Protein AF-A0A226Q941-F1 (afdb_monomer)

Foldseek 3Di:
DLVLLLQLLVLCLVVPPLLLVLCVVLCVVVSVVLVVQVVVHSVSNSVVCVVVVVSSVVSSVSCVVSVSGD

Solvent-accessible surface area (backbone atoms only — not comparable to full-atom values): 3931 Å² total; per-residue (Å²): 110,69,71,58,45,53,52,50,49,50,35,36,66,74,48,36,70,62,40,49,61,54,32,43,77,78,39,52,92,45,40,67,63,50,52,55,23,50,74,69,31,69,71,43,33,44,50,51,43,63,80,43,49,88,50,49,62,61,43,49,52,33,34,36,77,68,72,62,51,134

pLDDT: mean 96.09, std 2.67, range [81.25, 98.06]

Organism: NCBI:txid33938

Radius of gyration: 10.37 Å; Cα contacts (8 Å, |Δi|>4): 54; chains: 1; bounding box: 25×21×24 Å

Mean predicted aligned error: 2.07 Å

Secondary structure (DSSP, 8-state):
-HHHHHHHHHHHHHHTHHHHHHHHHHHGGGHHHHHHHHHH-HHHHHHHHHHTGGGHHHHHHHHHHTTS--

Structure (mmCIF, N/CA/C/O backbone):
data_AF-A0A226Q941-F1
#
_entry.id   AF-A0A226Q941-F1
#
loop_
_atom_site.group_PDB
_atom_site.id
_atom_site.type_symbol
_atom_site.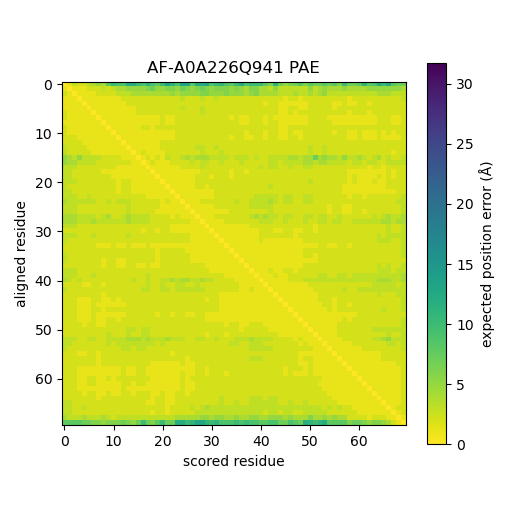label_atom_id
_atom_site.label_alt_id
_atom_site.label_comp_id
_atom_site.label_asym_id
_atom_site.label_entity_id
_atom_site.label_seq_id
_atom_site.pdbx_PDB_ins_code
_atom_site.Cartn_x
_atom_site.Cartn_y
_atom_site.Cartn_z
_atom_site.occupancy
_atom_site.B_iso_or_equiv
_atom_site.auth_seq_id
_atom_site.auth_comp_id
_atom_site.auth_asym_id
_atom_site.auth_atom_id
_atom_site.pdbx_PDB_model_num
ATOM 1 N N . MET A 1 1 ? -6.188 3.318 -14.511 1.00 81.25 1 MET A N 1
ATOM 2 C CA . MET A 1 1 ? -5.078 2.752 -13.712 1.00 81.25 1 MET A CA 1
ATOM 3 C C . MET A 1 1 ? -4.475 3.782 -12.755 1.00 81.25 1 MET A C 1
ATOM 5 O O . MET A 1 1 ? -4.605 3.605 -11.555 1.00 81.25 1 MET A O 1
ATOM 9 N N . LEU A 1 2 ? -3.896 4.884 -13.251 1.00 89.62 2 LEU A N 1
ATOM 10 C CA . LEU A 1 2 ? -3.189 5.872 -12.417 1.00 89.62 2 LEU A CA 1
ATOM 11 C C . LEU A 1 2 ? -4.063 6.512 -11.314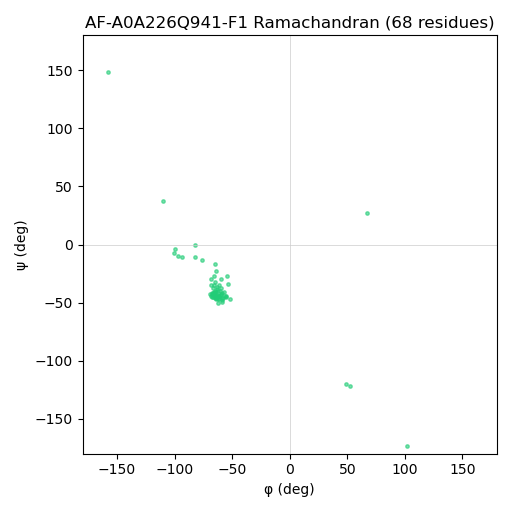 1.00 89.62 2 LEU A C 1
ATOM 13 O O . LEU A 1 2 ? -3.637 6.589 -10.167 1.00 89.62 2 LEU A O 1
ATOM 17 N N . ASN A 1 3 ? -5.321 6.863 -11.616 1.00 92.50 3 ASN A N 1
ATOM 18 C CA . ASN A 1 3 ? -6.260 7.385 -10.607 1.00 92.50 3 ASN A CA 1
ATOM 19 C C . ASN A 1 3 ? -6.513 6.402 -9.450 1.00 92.50 3 ASN A C 1
ATOM 21 O O . ASN A 1 3 ? -6.635 6.822 -8.303 1.00 92.50 3 ASN A O 1
ATOM 25 N N . LEU A 1 4 ? -6.572 5.096 -9.740 1.00 94.75 4 LEU A N 1
ATOM 26 C CA . LEU A 1 4 ? -6.748 4.062 -8.719 1.00 94.75 4 LEU A CA 1
ATOM 27 C C . LEU A 1 4 ? -5.497 3.944 -7.840 1.00 94.75 4 LEU A C 1
ATOM 29 O O . LEU A 1 4 ? -5.613 3.898 -6.619 1.00 94.75 4 LEU A O 1
ATOM 33 N N . ILE A 1 5 ? -4.308 3.979 -8.448 1.00 96.75 5 ILE A N 1
ATOM 34 C CA . ILE A 1 5 ? -3.028 3.970 -7.727 1.00 96.75 5 ILE A CA 1
ATOM 35 C C . ILE A 1 5 ? -2.935 5.159 -6.768 1.00 96.75 5 ILE A C 1
ATOM 37 O O . ILE A 1 5 ? -2.630 4.968 -5.594 1.00 96.75 5 ILE A O 1
ATOM 41 N N . TYR A 1 6 ? -3.258 6.375 -7.220 1.00 96.75 6 TYR A N 1
ATOM 42 C CA . TYR A 1 6 ? -3.254 7.549 -6.343 1.00 96.75 6 TYR A CA 1
ATOM 43 C C . TYR A 1 6 ? -4.227 7.412 -5.179 1.00 96.75 6 TYR A C 1
ATOM 45 O O . TYR A 1 6 ? -3.903 7.783 -4.053 1.00 96.75 6 TYR A O 1
ATOM 53 N N . LYS A 1 7 ? -5.411 6.857 -5.433 1.00 96.06 7 LYS A N 1
ATOM 54 C CA . LYS A 1 7 ? -6.419 6.613 -4.403 1.00 96.06 7 LYS A CA 1
ATOM 55 C C . LYS A 1 7 ? -5.911 5.635 -3.339 1.00 96.06 7 LYS A C 1
ATOM 57 O O . LYS A 1 7 ? -6.010 5.924 -2.150 1.00 96.06 7 LYS A O 1
ATOM 62 N N . ILE A 1 8 ? -5.310 4.526 -3.768 1.00 97.25 8 ILE A N 1
ATOM 63 C CA . ILE A 1 8 ? -4.692 3.520 -2.895 1.00 97.25 8 ILE A CA 1
ATOM 64 C C . ILE A 1 8 ? -3.535 4.131 -2.099 1.00 97.25 8 ILE A C 1
ATOM 66 O O . ILE A 1 8 ? -3.503 4.008 -0.878 1.00 97.25 8 ILE A O 1
ATOM 70 N N . ALA A 1 9 ? -2.610 4.824 -2.767 1.00 97.06 9 ALA A N 1
ATOM 71 C CA . ALA A 1 9 ? -1.459 5.451 -2.126 1.00 97.06 9 ALA A CA 1
ATOM 72 C C . ALA A 1 9 ? -1.897 6.480 -1.071 1.00 97.06 9 ALA A C 1
ATOM 74 O O . ALA A 1 9 ? -1.382 6.476 0.045 1.00 97.06 9 ALA A O 1
ATOM 75 N N . ASN A 1 10 ? -2.909 7.299 -1.375 1.00 96.81 10 ASN A N 1
ATOM 76 C CA . ASN A 1 10 ? -3.487 8.245 -0.421 1.00 96.81 10 ASN A CA 1
ATOM 77 C C . ASN A 1 10 ? -4.117 7.537 0.781 1.00 96.81 10 ASN A C 1
ATOM 79 O O . ASN A 1 10 ? -3.893 7.955 1.915 1.00 96.81 10 ASN A O 1
ATOM 83 N N . ALA A 1 11 ? -4.875 6.458 0.560 1.00 97.00 11 ALA A N 1
ATOM 84 C CA . ALA A 1 11 ? -5.455 5.674 1.647 1.00 97.00 11 ALA A CA 1
ATOM 85 C C . ALA A 1 11 ? -4.360 5.070 2.542 1.00 97.00 11 ALA A C 1
ATOM 87 O O . ALA A 1 11 ? -4.426 5.179 3.766 1.00 97.00 11 ALA A O 1
ATOM 88 N N . ILE A 1 12 ? -3.308 4.508 1.946 1.00 97.25 12 ILE A N 1
ATOM 89 C CA . ILE A 1 12 ? -2.174 3.938 2.681 1.00 97.25 12 ILE A CA 1
ATOM 90 C C . ILE A 1 12 ? -1.470 4.999 3.526 1.00 97.25 12 ILE A C 1
ATOM 92 O O . ILE A 1 12 ? -1.208 4.754 4.699 1.00 97.25 12 ILE A O 1
ATOM 96 N N . ILE A 1 13 ? -1.202 6.186 2.976 1.00 96.19 13 ILE A N 1
ATOM 97 C CA . ILE A 1 13 ? -0.565 7.282 3.721 1.00 96.19 13 ILE A CA 1
ATOM 98 C C . ILE A 1 13 ? -1.481 7.798 4.839 1.00 96.19 13 ILE A C 1
ATOM 100 O O . ILE A 1 13 ? -1.023 8.005 5.960 1.00 96.19 13 ILE A O 1
ATOM 104 N N . LYS A 1 14 ? -2.782 7.956 4.569 1.00 96.44 14 LYS A N 1
ATOM 105 C CA . LYS A 1 14 ? -3.768 8.452 5.541 1.00 96.44 14 LYS A CA 1
ATOM 106 C C . LYS A 1 14 ? -3.957 7.505 6.728 1.00 96.44 14 LYS A C 1
ATOM 108 O O . LYS A 1 14 ? -4.048 7.961 7.864 1.00 96.44 14 LYS A O 1
ATOM 113 N N . TYR A 1 15 ? -4.061 6.202 6.471 1.00 96.81 15 TYR A N 1
ATOM 114 C CA . TYR A 1 15 ? -4.360 5.197 7.499 1.00 96.81 15 TYR A CA 1
ATOM 115 C C . TYR A 1 15 ? -3.110 4.490 8.047 1.00 96.81 15 TYR A C 1
ATOM 117 O O . TYR A 1 15 ? -3.203 3.774 9.050 1.00 96.81 15 TYR A O 1
ATOM 125 N N . GLY A 1 16 ? -1.949 4.691 7.417 1.00 94.88 16 GLY A N 1
ATOM 126 C CA . GLY A 1 16 ? -0.640 4.217 7.856 1.00 94.88 16 GLY A CA 1
ATOM 127 C C . GLY A 1 16 ? -0.648 2.740 8.237 1.00 94.88 16 GLY A C 1
ATOM 128 O O . GLY A 1 16 ? -1.001 1.869 7.441 1.00 94.88 16 GLY A O 1
ATOM 129 N N . GLY A 1 17 ? -0.310 2.455 9.498 1.00 95.06 17 GLY A N 1
ATOM 130 C CA . GLY A 1 17 ? -0.219 1.092 10.027 1.00 95.06 17 GLY A CA 1
ATOM 131 C C . GLY A 1 17 ? -1.475 0.235 9.819 1.00 95.06 17 GLY A C 1
ATOM 132 O O . GLY A 1 17 ? -1.337 -0.959 9.562 1.00 95.06 17 GLY A O 1
ATOM 133 N N . LYS A 1 18 ? -2.685 0.820 9.849 1.00 96.69 18 LYS A N 1
ATOM 134 C CA . LYS A 1 18 ? -3.932 0.070 9.602 1.00 96.69 18 LYS A CA 1
ATOM 135 C C . LYS A 1 18 ? -4.017 -0.436 8.161 1.00 96.69 18 LYS A C 1
ATOM 137 O O . LYS A 1 18 ? -4.333 -1.600 7.940 1.00 96.69 18 LYS A O 1
ATOM 142 N N . ALA A 1 19 ? -3.686 0.417 7.192 1.00 97.25 19 ALA A N 1
ATOM 143 C CA . ALA A 1 19 ? -3.659 0.030 5.784 1.00 97.25 19 ALA A CA 1
ATOM 144 C C . ALA A 1 19 ? -2.565 -1.006 5.511 1.00 97.25 19 ALA A C 1
ATOM 146 O O . ALA A 1 19 ? -2.824 -2.001 4.843 1.00 97.25 19 ALA A O 1
ATOM 147 N N . ILE A 1 20 ? -1.372 -0.818 6.088 1.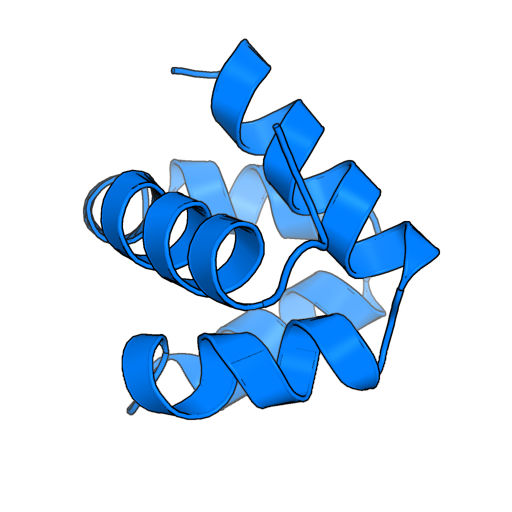00 96.88 20 ILE A N 1
ATOM 148 C CA . ILE A 1 20 ? -0.251 -1.759 5.951 1.00 96.88 20 ILE A CA 1
ATOM 149 C C . ILE A 1 20 ? -0.630 -3.147 6.479 1.00 96.88 20 ILE A C 1
ATOM 151 O O . ILE A 1 20 ? -0.337 -4.147 5.828 1.00 96.88 20 ILE A O 1
ATOM 155 N N . GLN A 1 21 ? -1.305 -3.227 7.630 1.00 97.56 21 GLN A N 1
ATOM 156 C CA . GLN A 1 21 ? -1.786 -4.501 8.171 1.00 97.56 21 GLN A CA 1
ATOM 157 C C . GLN A 1 21 ? -2.795 -5.180 7.238 1.00 97.56 21 GLN A C 1
ATOM 159 O O . GLN A 1 21 ? -2.662 -6.376 6.991 1.00 97.56 21 GLN A O 1
ATOM 164 N N . ALA A 1 22 ? -3.751 -4.426 6.684 1.00 97.69 22 ALA A N 1
ATOM 165 C CA . ALA A 1 22 ? -4.779 -4.963 5.791 1.00 97.69 22 ALA A CA 1
ATOM 166 C C . ALA A 1 22 ? -4.196 -5.590 4.511 1.00 97.69 22 ALA A C 1
ATOM 168 O O . ALA A 1 22 ? -4.700 -6.599 4.026 1.00 97.69 22 ALA A O 1
ATOM 169 N N . ILE A 1 23 ? -3.109 -5.024 3.983 1.00 97.62 23 ILE A N 1
ATOM 170 C CA . ILE A 1 23 ? -2.512 -5.456 2.709 1.00 97.62 23 ILE A CA 1
ATOM 171 C C . ILE A 1 23 ? -1.296 -6.373 2.889 1.00 97.62 23 ILE A C 1
ATOM 173 O O . ILE A 1 23 ? -0.756 -6.869 1.904 1.00 97.62 23 ILE A O 1
ATOM 177 N N . LYS A 1 24 ? -0.851 -6.625 4.127 1.00 96.12 24 LYS A N 1
ATOM 178 C CA . LYS A 1 24 ? 0.379 -7.382 4.417 1.00 96.12 24 LYS A CA 1
ATOM 179 C C . LYS A 1 24 ? 0.390 -8.768 3.770 1.00 96.12 24 LYS A C 1
ATOM 181 O O . LYS A 1 24 ? 1.392 -9.153 3.175 1.00 96.12 24 LYS A O 1
ATOM 186 N N . ASN A 1 25 ? -0.728 -9.490 3.855 1.00 94.88 25 ASN 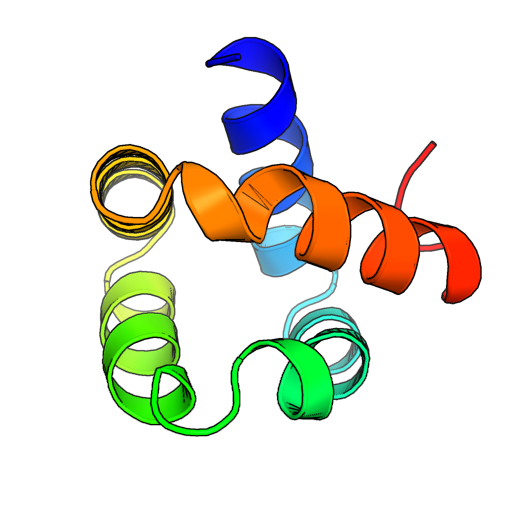A N 1
ATOM 187 C CA . ASN A 1 25 ? -0.851 -10.826 3.267 1.00 94.88 25 ASN A CA 1
ATOM 188 C C . ASN A 1 25 ? -0.849 -10.786 1.735 1.00 94.88 25 ASN A C 1
ATOM 190 O O . ASN A 1 25 ? -0.305 -11.686 1.108 1.00 94.88 25 ASN A O 1
ATOM 194 N N . VAL A 1 26 ? -1.427 -9.733 1.147 1.00 96.44 26 VAL A N 1
ATOM 195 C CA . VAL A 1 26 ? -1.433 -9.527 -0.307 1.00 96.44 26 VAL A CA 1
ATOM 196 C C . VAL A 1 26 ? -0.019 -9.245 -0.808 1.00 96.44 26 VAL A C 1
ATOM 198 O O . VAL A 1 26 ? 0.393 -9.799 -1.820 1.00 96.44 26 VAL A O 1
ATOM 201 N N . LEU A 1 27 ? 0.736 -8.418 -0.079 1.00 96.19 27 LEU A N 1
ATOM 202 C CA . LEU A 1 27 ? 2.110 -8.069 -0.430 1.00 96.19 27 LEU A CA 1
ATOM 203 C C . LEU A 1 27 ? 3.049 -9.281 -0.381 1.00 96.19 27 LEU A C 1
ATOM 205 O O . LEU A 1 27 ? 3.899 -9.416 -1.256 1.00 96.19 27 LEU A O 1
ATOM 209 N N . GLY A 1 28 ? 2.924 -10.161 0.616 1.00 95.56 28 GLY A N 1
ATOM 210 C CA . GLY A 1 28 ? 3.770 -11.355 0.717 1.00 95.56 28 GLY A CA 1
ATOM 211 C C . GLY A 1 28 ? 5.265 -11.014 0.630 1.00 95.56 28 GLY A C 1
ATOM 212 O O . GLY A 1 28 ? 5.768 -10.204 1.409 1.00 95.56 28 GLY A O 1
ATOM 213 N N . SER A 1 29 ? 5.970 -11.585 -0.351 1.00 96.00 29 SER A N 1
ATOM 214 C CA . SER A 1 29 ? 7.403 -11.333 -0.592 1.00 96.00 29 SER A CA 1
ATOM 215 C C . SER A 1 29 ? 7.735 -9.894 -1.001 1.00 96.00 29 SER A C 1
ATOM 217 O O . SER A 1 29 ? 8.889 -9.484 -0.919 1.00 96.00 29 SER A O 1
ATOM 219 N N . LEU A 1 30 ? 6.748 -9.110 -1.436 1.00 97.38 30 LEU A N 1
ATOM 220 C CA . LEU A 1 30 ? 6.929 -7.712 -1.819 1.00 97.38 30 LEU A CA 1
ATOM 221 C C . LEU A 1 30 ? 6.919 -6.747 -0.632 1.00 97.38 30 LEU A C 1
ATOM 223 O O . LEU A 1 30 ? 7.254 -5.574 -0.812 1.00 97.38 30 LEU A O 1
ATOM 227 N N . TYR A 1 31 ? 6.545 -7.220 0.561 1.00 97.25 31 TYR A N 1
ATOM 228 C CA . TYR A 1 31 ? 6.314 -6.384 1.737 1.00 97.25 31 TYR A CA 1
ATOM 229 C C . TYR A 1 31 ? 7.485 -5.444 2.042 1.00 97.25 31 TYR A C 1
ATOM 231 O O . TYR A 1 31 ? 7.274 -4.246 2.219 1.00 97.25 31 TYR A O 1
ATOM 239 N N . ASP A 1 32 ? 8.720 -5.945 2.035 1.00 97.25 32 ASP A N 1
ATOM 240 C CA . ASP A 1 32 ? 9.889 -5.126 2.371 1.00 97.25 32 ASP A CA 1
ATOM 241 C C . ASP A 1 32 ? 10.142 -4.017 1.338 1.00 97.25 32 ASP A C 1
ATOM 243 O O . ASP A 1 32 ? 10.388 -2.866 1.709 1.00 97.25 32 ASP A O 1
ATOM 247 N N . SER A 1 33 ? 10.004 -4.329 0.043 1.00 97.75 33 SER A N 1
ATOM 248 C CA . SER A 1 33 ? 10.146 -3.341 -1.038 1.00 97.75 33 SER A CA 1
ATOM 249 C C . SER A 1 33 ? 9.053 -2.267 -0.978 1.00 97.75 33 SER A C 1
ATOM 251 O O . SER A 1 33 ? 9.333 -1.075 -1.123 1.00 97.75 33 SER A O 1
ATOM 253 N N . PHE A 1 34 ? 7.823 -2.679 -0.662 1.00 98.06 34 PHE A N 1
ATOM 254 C CA . PHE A 1 34 ? 6.690 -1.788 -0.470 1.00 98.06 34 PHE A CA 1
ATOM 255 C C . PHE A 1 34 ? 6.912 -0.854 0.725 1.00 98.06 34 PHE A C 1
ATOM 257 O O . PHE A 1 34 ? 6.714 0.354 0.610 1.00 98.06 34 PHE A O 1
ATOM 264 N N . ILE A 1 35 ? 7.370 -1.376 1.870 1.00 97.88 35 ILE A N 1
ATOM 265 C CA . ILE A 1 35 ? 7.657 -0.557 3.057 1.00 97.88 35 ILE A CA 1
ATOM 266 C C . ILE A 1 35 ? 8.786 0.437 2.776 1.00 97.88 35 ILE A C 1
ATOM 268 O O . ILE A 1 35 ? 8.730 1.572 3.256 1.00 97.88 35 ILE A O 1
ATOM 272 N N . ALA A 1 36 ? 9.792 0.052 1.989 1.00 98.06 36 ALA A N 1
ATOM 273 C CA . ALA A 1 36 ? 10.845 0.968 1.567 1.00 98.06 36 ALA A CA 1
ATOM 274 C C . ALA A 1 36 ? 10.286 2.127 0.721 1.00 98.06 36 ALA A C 1
ATOM 276 O O . ALA A 1 36 ? 10.633 3.281 0.972 1.00 98.06 36 ALA A O 1
ATOM 277 N N . ALA A 1 37 ? 9.383 1.844 -0.224 1.00 97.94 37 ALA A N 1
ATOM 278 C CA . ALA A 1 37 ? 8.700 2.865 -1.018 1.00 97.94 37 ALA A CA 1
ATOM 279 C C . ALA A 1 37 ? 7.784 3.755 -0.158 1.00 97.94 37 ALA A C 1
ATOM 281 O O . ALA A 1 37 ? 7.872 4.978 -0.224 1.00 97.94 37 ALA A O 1
ATOM 282 N N . TYR A 1 38 ? 6.982 3.157 0.725 1.00 97.12 38 TYR A N 1
ATOM 283 C CA . TYR A 1 38 ? 6.119 3.867 1.673 1.00 97.12 38 TYR A CA 1
ATOM 284 C C . TYR A 1 38 ? 6.907 4.854 2.549 1.00 97.12 38 TYR A C 1
ATOM 286 O O . TYR A 1 38 ? 6.509 6.008 2.691 1.00 97.12 38 TYR A O 1
ATOM 294 N N . LYS A 1 39 ? 8.063 4.438 3.087 1.00 96.88 39 LYS A N 1
ATOM 295 C CA . LYS A 1 39 ? 8.939 5.300 3.902 1.00 96.88 39 LYS A CA 1
ATOM 296 C C . LYS A 1 39 ? 9.561 6.457 3.114 1.00 96.88 39 LYS A C 1
ATOM 298 O O . LYS A 1 39 ? 9.861 7.486 3.711 1.00 96.88 39 LYS A O 1
ATOM 303 N N . LYS A 1 40 ? 9.752 6.305 1.800 1.00 97.06 40 LYS A N 1
ATOM 304 C CA . LYS A 1 40 ? 10.221 7.378 0.904 1.00 97.06 40 LYS A CA 1
ATOM 305 C C . LYS A 1 40 ? 9.125 8.400 0.574 1.00 97.06 40 LYS A C 1
ATOM 307 O O . LYS A 1 40 ? 9.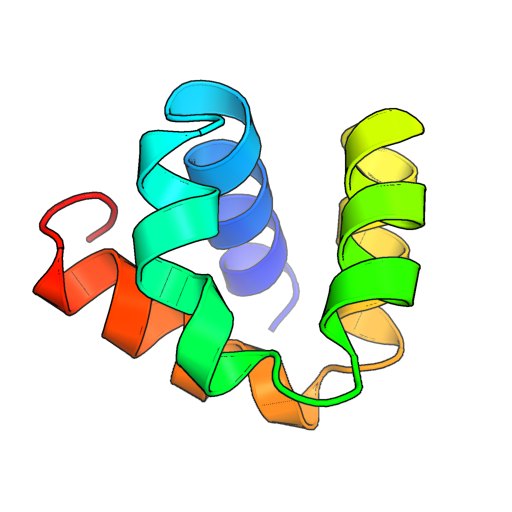436 9.479 0.079 1.00 97.06 40 LYS A O 1
ATOM 312 N N . GLY A 1 41 ? 7.864 8.086 0.867 1.00 94.44 41 GLY A N 1
ATOM 313 C CA . GLY A 1 41 ? 6.727 8.985 0.706 1.00 94.44 41 GLY A CA 1
ATOM 314 C C . GLY A 1 41 ? 5.889 8.705 -0.541 1.00 94.44 41 GLY A C 1
ATOM 315 O O . GLY A 1 41 ? 6.070 7.716 -1.248 1.00 94.44 41 GLY A O 1
ATOM 316 N N . PHE A 1 42 ? 4.930 9.596 -0.796 1.00 94.25 42 PHE A N 1
ATOM 317 C CA . PHE A 1 42 ? 3.855 9.372 -1.765 1.00 94.25 42 PHE A CA 1
ATOM 318 C C . PHE A 1 42 ? 4.351 9.096 -3.191 1.00 94.25 42 PHE A C 1
ATOM 320 O O . PHE A 1 42 ? 3.886 8.151 -3.818 1.00 94.25 42 PHE A O 1
ATOM 327 N N . ALA A 1 43 ? 5.306 9.885 -3.694 1.00 95.12 43 ALA A N 1
ATOM 328 C CA . ALA A 1 43 ? 5.802 9.737 -5.063 1.00 95.12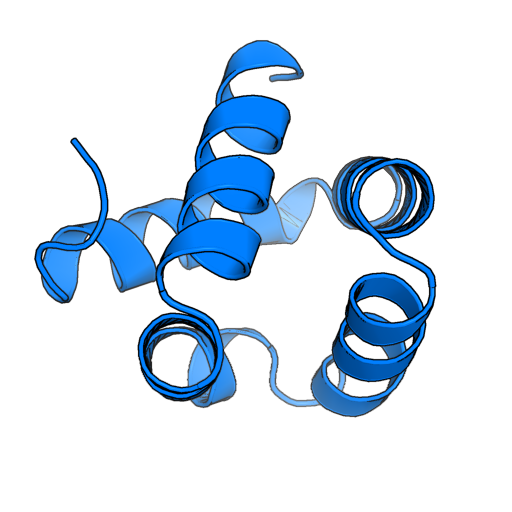 43 ALA A CA 1
ATOM 329 C C . ALA A 1 43 ? 6.451 8.362 -5.301 1.00 95.12 43 ALA A C 1
ATOM 331 O O . ALA A 1 43 ? 6.097 7.677 -6.256 1.00 95.12 43 ALA A O 1
ATOM 332 N N . ALA A 1 44 ? 7.318 7.923 -4.383 1.00 97.25 44 ALA A N 1
ATOM 333 C CA . ALA A 1 44 ? 7.967 6.616 -4.462 1.00 97.25 44 ALA A CA 1
ATOM 334 C C . ALA A 1 44 ? 6.966 5.461 -4.312 1.00 97.25 44 ALA A C 1
ATOM 336 O O . ALA A 1 44 ? 7.112 4.423 -4.949 1.00 97.25 44 ALA A O 1
ATOM 337 N N . LEU A 1 45 ? 5.930 5.637 -3.487 1.00 96.75 45 LEU A N 1
ATOM 338 C CA . LEU A 1 45 ? 4.860 4.655 -3.348 1.00 96.75 45 LEU A CA 1
ATOM 339 C C . LEU A 1 45 ? 4.042 4.513 -4.642 1.00 96.75 45 LEU A C 1
ATOM 341 O O . LEU A 1 45 ? 3.705 3.401 -5.035 1.00 96.75 45 LEU A O 1
ATOM 345 N N . VAL A 1 46 ? 3.741 5.625 -5.319 1.00 97.38 46 VAL A N 1
ATOM 346 C CA . VAL A 1 46 ? 3.056 5.616 -6.622 1.00 97.38 46 VAL A CA 1
ATOM 347 C C . VAL A 1 46 ? 3.907 4.929 -7.684 1.00 97.38 46 VAL A C 1
ATOM 349 O O . VAL A 1 46 ? 3.386 4.086 -8.406 1.00 97.38 46 VAL A O 1
ATOM 352 N N . GLU A 1 47 ? 5.194 5.265 -7.770 1.00 97.31 47 GLU A N 1
ATOM 353 C CA . GLU A 1 47 ? 6.137 4.623 -8.692 1.00 97.31 47 GLU A CA 1
ATOM 354 C C . GLU A 1 47 ? 6.199 3.112 -8.449 1.00 97.31 47 GLU A C 1
ATOM 356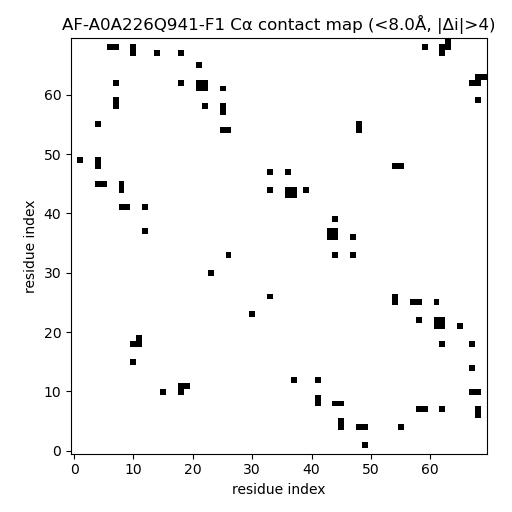 O O . GLU A 1 47 ? 5.999 2.325 -9.370 1.00 97.31 47 GLU A O 1
ATOM 361 N N . TRP A 1 48 ? 6.301 2.699 -7.183 1.00 97.81 48 TRP A N 1
ATOM 362 C CA . TRP A 1 48 ? 6.277 1.289 -6.808 1.00 97.81 48 TRP A CA 1
ATOM 363 C C . TRP A 1 48 ? 5.005 0.573 -7.289 1.00 97.81 48 TRP A C 1
ATOM 365 O O . TRP A 1 48 ? 5.076 -0.548 -7.791 1.00 97.81 48 TRP A O 1
ATOM 375 N N . PHE A 1 49 ? 3.839 1.217 -7.188 1.00 97.25 49 PHE A N 1
ATOM 376 C CA . PHE A 1 49 ? 2.587 0.666 -7.714 1.00 97.25 49 PHE A CA 1
ATOM 377 C C . PHE A 1 49 ? 2.531 0.606 -9.242 1.00 97.25 49 PHE A C 1
ATOM 379 O O . PHE A 1 49 ? 1.841 -0.261 -9.776 1.00 97.25 49 PHE A O 1
ATOM 386 N N . LEU A 1 50 ? 3.207 1.513 -9.949 1.00 96.38 50 LEU A N 1
ATOM 387 C CA . LEU A 1 50 ? 3.307 1.457 -11.408 1.00 96.38 50 LEU A CA 1
ATOM 388 C C . LEU A 1 50 ? 4.156 0.256 -11.838 1.00 96.38 50 LEU A C 1
ATOM 390 O O . LEU A 1 50 ? 3.715 -0.514 -12.695 1.00 96.38 50 LEU A O 1
ATOM 394 N N . ASP A 1 51 ? 5.286 0.034 -11.166 1.00 97.19 51 ASP A N 1
ATOM 395 C CA . ASP A 1 51 ? 6.173 -1.112 -11.404 1.00 97.19 51 ASP A CA 1
ATOM 396 C C . ASP A 1 51 ? 5.508 -2.452 -11.051 1.00 97.19 51 ASP A C 1
ATOM 398 O O . ASP A 1 51 ? 5.734 -3.471 -11.704 1.00 97.19 51 ASP A O 1
ATOM 402 N N . HIS A 1 52 ? 4.624 -2.448 -10.050 1.00 96.50 52 HIS A N 1
ATOM 403 C CA . HIS A 1 52 ? 3.900 -3.628 -9.573 1.00 96.50 52 HIS A CA 1
ATOM 404 C C . HIS A 1 52 ? 2.406 -3.560 -9.911 1.00 96.50 52 HIS A C 1
ATOM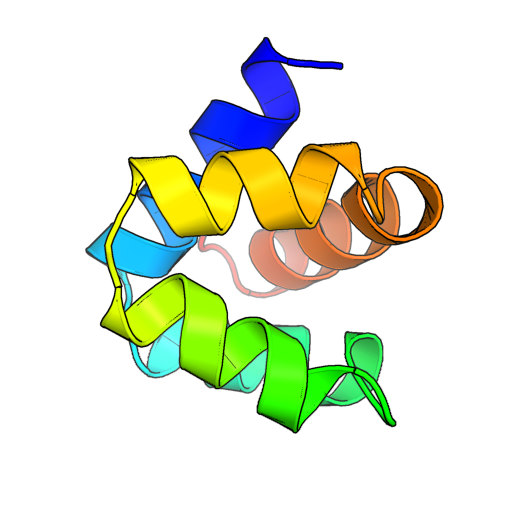 406 O O . HIS A 1 52 ? 1.561 -3.994 -9.130 1.00 96.50 52 HIS A O 1
ATOM 412 N N . SER A 1 53 ? 2.050 -3.027 -11.083 1.00 94.19 53 SER A N 1
ATOM 413 C CA . SER A 1 53 ? 0.648 -2.771 -11.460 1.00 94.19 53 SER A CA 1
ATOM 414 C C . SER A 1 53 ? -0.284 -3.990 -11.356 1.00 94.19 53 SER A C 1
ATOM 416 O O . SER A 1 53 ? -1.474 -3.838 -11.083 1.00 94.19 53 SER A O 1
ATOM 418 N N . TRP A 1 54 ? 0.254 -5.205 -11.486 1.00 94.12 54 TRP A N 1
ATOM 419 C CA . TRP A 1 54 ? -0.478 -6.466 -11.352 1.00 94.12 54 TRP A CA 1
ATOM 420 C C . TRP A 1 54 ? -1.063 -6.717 -9.949 1.00 94.12 54 TRP A C 1
ATOM 422 O O . TRP A 1 54 ? -2.043 -7.450 -9.831 1.00 94.12 54 TRP A O 1
ATOM 432 N N . ILE A 1 55 ? -0.524 -6.103 -8.887 1.00 95.88 55 ILE A N 1
ATOM 433 C CA . ILE A 1 55 ? -1.016 -6.275 -7.504 1.00 95.88 55 ILE A CA 1
ATOM 434 C C . ILE A 1 55 ? -2.033 -5.202 -7.085 1.00 95.88 55 ILE A C 1
ATOM 436 O O . ILE A 1 55 ? -2.706 -5.334 -6.061 1.00 95.88 55 ILE A O 1
ATOM 440 N N . VAL A 1 56 ? -2.181 -4.143 -7.888 1.00 96.44 56 VAL A N 1
ATOM 441 C CA . VAL A 1 56 ? -2.995 -2.959 -7.567 1.00 96.44 56 VAL A CA 1
ATOM 442 C C . VAL A 1 56 ? -4.442 -3.335 -7.259 1.00 96.44 56 VAL A C 1
ATOM 444 O O . VAL A 1 56 ? -4.993 -2.854 -6.269 1.00 96.44 56 VAL A O 1
ATOM 447 N N . GLN A 1 57 ? -5.047 -4.224 -8.055 1.00 96.44 57 GLN A N 1
ATOM 448 C CA . GLN A 1 57 ? -6.432 -4.640 -7.826 1.00 96.44 57 GLN A CA 1
ATOM 449 C C . GLN A 1 57 ? -6.580 -5.410 -6.508 1.00 96.44 57 GLN A C 1
ATOM 451 O O . GLN A 1 57 ? -7.488 -5.123 -5.736 1.00 96.44 57 GLN A O 1
ATOM 456 N N . ALA A 1 58 ? -5.665 -6.335 -6.205 1.00 97.12 58 ALA A N 1
ATOM 457 C CA . ALA A 1 58 ? -5.711 -7.108 -4.963 1.00 97.12 58 ALA A CA 1
ATOM 458 C C . ALA A 1 58 ? -5.551 -6.214 -3.721 1.00 97.12 58 ALA A C 1
ATOM 460 O O . ALA A 1 58 ? -6.231 -6.407 -2.715 1.00 97.12 58 ALA A O 1
ATOM 461 N N . ILE A 1 59 ? -4.690 -5.196 -3.803 1.00 97.56 59 ILE A N 1
ATOM 462 C CA . ILE A 1 59 ? -4.518 -4.204 -2.736 1.00 97.56 59 ILE A C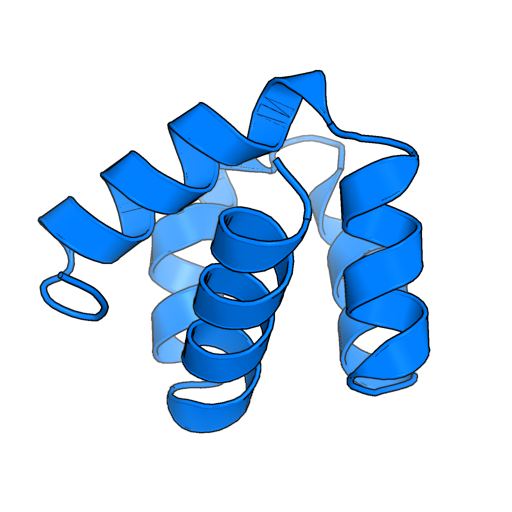A 1
ATOM 463 C C . ILE A 1 59 ? -5.763 -3.332 -2.581 1.00 97.56 59 ILE A C 1
ATOM 465 O O . ILE A 1 59 ? -6.174 -3.075 -1.451 1.00 97.56 59 ILE A O 1
ATOM 469 N N . TYR A 1 60 ? -6.386 -2.906 -3.682 1.00 97.69 60 TYR A N 1
ATOM 470 C CA . TYR A 1 60 ? -7.646 -2.167 -3.624 1.00 97.69 60 TYR A CA 1
ATOM 471 C C . TYR A 1 60 ? -8.741 -2.973 -2.918 1.00 97.69 60 TYR A C 1
ATOM 473 O O . TYR A 1 60 ? -9.343 -2.462 -1.976 1.00 97.69 60 TYR A O 1
ATOM 481 N N . GLU A 1 61 ? -8.950 -4.236 -3.302 1.00 97.38 61 GLU A N 1
ATOM 482 C CA . GLU A 1 61 ? -9.963 -5.093 -2.672 1.00 97.38 61 GLU A CA 1
ATOM 483 C C . GLU A 1 61 ? -9.671 -5.330 -1.182 1.00 97.38 61 GLU A C 1
ATOM 485 O O . GLU A 1 61 ? -10.584 -5.270 -0.361 1.00 97.38 61 GLU A O 1
ATOM 490 N N . ALA A 1 62 ? -8.405 -5.523 -0.797 1.00 97.62 62 ALA A N 1
ATOM 491 C CA . ALA A 1 62 ? -8.026 -5.683 0.608 1.00 97.62 62 ALA A CA 1
ATOM 492 C C . ALA A 1 62 ? -8.283 -4.413 1.438 1.00 97.62 62 ALA A C 1
ATOM 494 O O . ALA A 1 62 ? -8.802 -4.486 2.553 1.00 97.62 62 ALA A O 1
ATOM 495 N N . LEU A 1 63 ? -7.966 -3.236 0.892 1.00 97.94 63 LEU A N 1
ATOM 496 C CA . LEU A 1 63 ? -8.268 -1.959 1.543 1.00 97.94 63 LEU A CA 1
ATOM 497 C C . LEU A 1 63 ? -9.778 -1.711 1.626 1.00 97.94 63 LEU A C 1
ATOM 499 O O . LEU A 1 63 ? -10.251 -1.185 2.635 1.00 97.94 63 LEU A O 1
ATOM 503 N N . LYS A 1 64 ? -10.532 -2.102 0.595 1.00 97.75 64 LYS A N 1
ATOM 504 C CA . LYS A 1 64 ? -11.989 -1.965 0.547 1.00 97.75 64 LYS A CA 1
ATOM 505 C C . LYS A 1 64 ? -12.662 -2.875 1.570 1.00 97.75 64 LYS A C 1
ATOM 507 O O . LYS A 1 64 ? -13.499 -2.412 2.336 1.00 97.75 64 LYS A O 1
ATOM 512 N N . ALA A 1 65 ? -12.237 -4.135 1.662 1.00 97.00 65 ALA A N 1
ATOM 513 C CA . ALA A 1 65 ? -12.710 -5.081 2.673 1.00 97.00 65 ALA A CA 1
ATOM 514 C C . ALA A 1 65 ? -12.425 -4.604 4.109 1.00 97.00 65 ALA A C 1
ATOM 516 O O . ALA A 1 65 ? -13.194 -4.892 5.023 1.00 97.00 65 ALA A O 1
ATOM 517 N N . ALA A 1 66 ? -11.350 -3.837 4.305 1.00 96.25 66 ALA A N 1
ATOM 518 C CA . ALA A 1 66 ? -11.019 -3.205 5.579 1.00 96.25 66 ALA A CA 1
ATOM 519 C C . ALA A 1 66 ? -11.765 -1.875 5.838 1.00 96.25 66 ALA A C 1
ATOM 521 O O . ALA A 1 66 ? -11.547 -1.257 6.882 1.00 96.25 66 ALA A O 1
ATOM 522 N N . GLY A 1 67 ? -12.612 -1.407 4.912 1.00 96.75 67 GLY A N 1
ATOM 523 C CA . GLY A 1 67 ? -13.345 -0.140 5.030 1.00 96.75 67 GLY A CA 1
ATOM 524 C C . GLY A 1 67 ? -12.446 1.100 4.977 1.00 96.75 67 GLY A C 1
ATOM 525 O O . GLY A 1 67 ? -12.758 2.125 5.583 1.00 96.75 67 GLY A O 1
ATOM 526 N N . LEU A 1 68 ? -11.290 1.002 4.312 1.00 96.12 68 LEU A N 1
ATOM 527 C CA . LEU A 1 68 ? -10.293 2.077 4.231 1.00 96.12 68 LEU A CA 1
ATOM 528 C C . LEU A 1 68 ? -10.356 2.853 2.907 1.00 96.12 68 LEU A C 1
ATOM 530 O O . LEU A 1 68 ? -9.655 3.854 2.747 1.00 96.12 68 LEU A O 1
ATOM 534 N N . ILE A 1 69 ? -11.159 2.389 1.950 1.00 93.81 69 ILE A N 1
ATOM 535 C CA . ILE A 1 69 ? -11.319 2.980 0.619 1.00 93.81 69 ILE A CA 1
ATOM 536 C C . ILE A 1 69 ? -12.667 2.557 0.013 1.00 93.81 69 ILE A C 1
ATOM 538 O O . ILE A 1 69 ? -13.112 1.434 0.242 1.00 93.81 69 ILE A O 1
ATOM 542 N N . ASP A 1 70 ? -13.250 3.435 -0.807 1.00 84.62 70 ASP A N 1
ATOM 543 C CA . ASP A 1 70 ? -14.436 3.199 -1.648 1.00 84.62 70 ASP A CA 1
ATOM 544 C C . ASP A 1 70 ? -14.149 3.653 -3.064 1.00 84.62 70 ASP A C 1
ATOM 546 O O . ASP A 1 70 ? -14.062 4.883 -3.272 1.00 84.62 70 ASP A O 1
#

Sequence (70 aa):
MLNLIYKIANAIIKYGGKAIQAIKNVLGSLYDSFIAAYKKGFAALVEWFLDHSWIVQAIYEALKAAGLID